Protein AF-A0A6S6PET4-F1 (afdb_monomer)

Organism: Acetobacter aceti (NCBI:txid435)

Mean predicted aligned error: 16.3 Å

Solvent-accessible surface area (backbone atoms only — not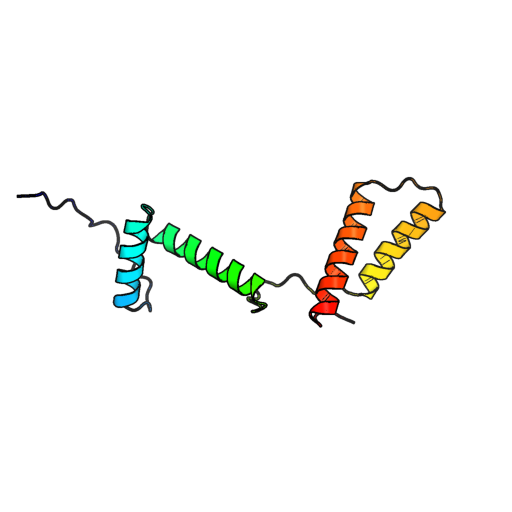 comparable to full-atom values): 6978 Å² total; per-residue (Å²): 137,82,81,85,78,79,82,90,69,76,84,85,72,64,82,91,64,56,72,67,57,54,49,52,47,49,54,51,13,58,74,69,75,43,58,52,69,59,42,51,54,50,53,51,52,51,50,52,53,49,31,57,72,69,69,47,84,76,71,73,80,62,76,74,57,59,40,58,64,62,54,49,51,54,51,47,53,52,52,50,38,50,75,71,69,45,86,75,55,73,67,56,55,50,47,48,54,52,48,52,58,45,44,56,51,31,54,76,67,73,52,50,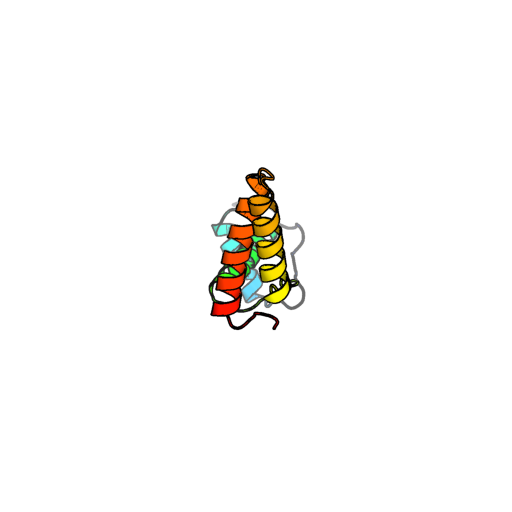41,129

Sequence (114 aa):
MVEESNTEKGSWSIRGVSPDIRQAVSTQAKKSGIPVGQYIEQAIREKIKSDRNGGKSLTIVGKAPVSLQDANEFVGMIATLAGAGVEIPPTLSRNAVSLLNRVGRDVRKGTTSA

Foldseek 3Di:
DPDDPDPPDDDPPPDPDDPVVSVVLVVVCVVVVHDSVVSVVVVVVVVVVVCVVVVNDPPPPPDQADAPVVLVVLVVVVVVCVVVVNDDPPVSVVVNVVSVVSNVVCVVVVRHDD

Nearest PDB structures (foldseek):
  5c22-assembly3_C  TM=2.258E-01  e=1.697E+00  Escherichia coli
  5c22-assembly4_D  TM=2.265E-01  e=1.593E+00  Escherichia coli

Radius of gyration: 24.76 Å; Cα contacts (8 Å, |Δi|>4): 54; chains: 1; bounding box: 51×38×72 Å

Structure (mmCIF, N/CA/C/O backbone):
data_AF-A0A6S6PET4-F1
#
_entry.id   AF-A0A6S6PET4-F1
#
loop_
_atom_site.group_PDB
_atom_site.id
_atom_site.type_symbol
_atom_site.label_atom_id
_atom_site.label_alt_id
_atom_site.label_comp_id
_atom_site.label_asym_id
_atom_site.label_entity_id
_atom_site.label_seq_id
_atom_site.pdbx_PDB_ins_code
_atom_site.Cartn_x
_atom_site.Cartn_y
_atom_site.Cartn_z
_atom_site.occupancy
_atom_site.B_iso_or_equiv
_atom_site.auth_seq_id
_atom_site.auth_comp_id
_atom_site.auth_asym_id
_atom_site.auth_atom_id
_atom_site.pdbx_PDB_model_num
ATOM 1 N N . MET A 1 1 ? -20.567 19.366 44.605 1.00 35.66 1 MET A N 1
ATOM 2 C CA . MET A 1 1 ? -21.447 19.296 43.421 1.00 35.66 1 MET A CA 1
ATOM 3 C C . MET A 1 1 ? -20.563 19.562 42.223 1.00 35.66 1 MET A C 1
ATOM 5 O O . MET A 1 1 ? -20.149 20.695 42.044 1.00 35.66 1 MET A O 1
ATOM 9 N N . VAL A 1 2 ? -20.123 18.505 41.538 1.00 40.50 2 VAL A N 1
ATOM 10 C CA . VAL A 1 2 ? -19.263 18.637 40.355 1.00 40.50 2 VAL A CA 1
ATOM 11 C C . VAL A 1 2 ? -20.192 18.647 39.154 1.00 40.50 2 VAL A C 1
ATOM 13 O O . VAL A 1 2 ? -20.947 17.699 38.958 1.00 40.50 2 VAL A O 1
ATOM 16 N N . GLU A 1 3 ? -20.179 19.777 38.456 1.00 38.56 3 GLU A N 1
ATOM 17 C CA . GLU A 1 3 ? -21.053 20.128 37.345 1.00 38.56 3 GLU A CA 1
ATOM 18 C C . GLU A 1 3 ? -21.083 19.062 36.245 1.00 38.56 3 GLU A C 1
ATOM 20 O O . GLU A 1 3 ? -20.060 18.674 35.673 1.00 38.56 3 GLU A O 1
ATOM 25 N N . GLU A 1 4 ? -22.307 18.646 35.925 1.00 45.59 4 GLU A N 1
ATOM 26 C CA . GLU A 1 4 ? -22.688 17.946 34.706 1.00 45.59 4 GLU A CA 1
ATOM 27 C C . GLU A 1 4 ? -22.383 18.826 33.489 1.00 45.59 4 GLU A C 1
ATOM 29 O O . GLU A 1 4 ? -23.194 19.633 33.039 1.00 45.59 4 GLU A O 1
ATOM 34 N N . SER A 1 5 ? -21.196 18.660 32.912 1.00 38.81 5 SER A N 1
ATOM 35 C CA . SER A 1 5 ? -20.875 19.216 31.598 1.00 38.81 5 SER A CA 1
ATOM 36 C C . SER A 1 5 ? -21.353 18.255 30.511 1.00 38.81 5 SER A C 1
ATOM 38 O O . SER A 1 5 ? -20.624 17.410 29.994 1.00 38.81 5 SER A O 1
ATOM 40 N N . ASN A 1 6 ? -22.646 18.385 30.222 1.00 46.09 6 ASN A N 1
ATOM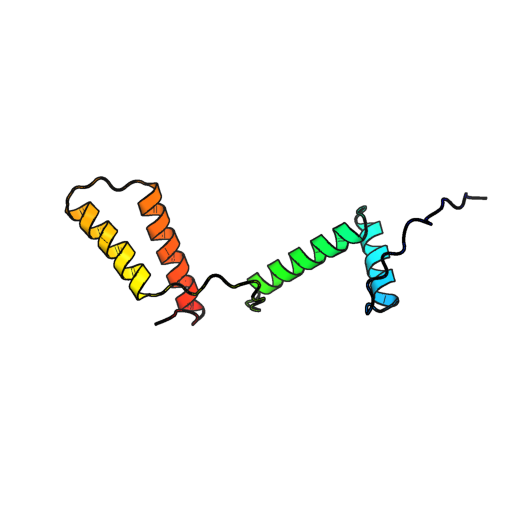 41 C CA . ASN A 1 6 ? -23.239 18.358 28.889 1.00 46.09 6 ASN A CA 1
ATOM 42 C C . ASN A 1 6 ? -22.431 17.609 27.802 1.00 46.09 6 ASN A C 1
ATOM 44 O O . ASN A 1 6 ? -21.603 18.189 27.096 1.00 46.09 6 ASN A O 1
ATOM 48 N N . THR A 1 7 ? -22.728 16.320 27.621 1.00 46.81 7 THR A N 1
ATOM 49 C CA . THR A 1 7 ? -22.386 15.574 26.397 1.00 46.81 7 THR A CA 1
ATOM 50 C C . THR A 1 7 ? -23.641 15.262 25.579 1.00 46.81 7 THR A C 1
ATOM 52 O O . THR A 1 7 ? -23.752 14.208 24.960 1.00 46.81 7 THR A O 1
ATOM 55 N N . GLU A 1 8 ? -24.581 16.208 25.503 1.00 46.84 8 GLU A N 1
ATOM 56 C CA . GLU A 1 8 ? -25.596 16.217 24.448 1.00 46.84 8 GLU A CA 1
ATOM 57 C C . GLU A 1 8 ? -24.984 16.777 23.157 1.00 46.84 8 GLU A C 1
ATOM 59 O O . GLU A 1 8 ? -25.204 17.916 22.747 1.00 46.84 8 GLU A O 1
ATOM 64 N N . LYS A 1 9 ? -24.153 15.971 22.492 1.00 44.66 9 LYS A N 1
ATOM 65 C CA . LYS A 1 9 ? -23.725 16.258 21.118 1.00 44.66 9 LYS A CA 1
ATOM 66 C C . LYS A 1 9 ? -23.649 14.963 20.322 1.00 44.66 9 LYS A C 1
ATOM 68 O O . LYS A 1 9 ? -22.596 14.350 20.203 1.00 44.66 9 LYS A O 1
ATOM 73 N N . GLY A 1 10 ? -24.817 14.563 19.815 1.00 44.12 10 GLY A N 1
ATOM 74 C CA . GLY A 1 10 ? -25.000 13.573 18.753 1.00 44.12 10 GLY A CA 1
ATOM 75 C C . GLY A 1 10 ? -24.394 12.209 19.057 1.00 44.12 10 GLY A C 1
ATOM 76 O O . GLY A 1 10 ? -23.253 11.930 18.695 1.00 44.12 10 GLY A O 1
ATOM 77 N N . SER A 1 11 ? -25.184 11.333 19.673 1.00 50.03 11 SER A N 1
ATOM 78 C CA . SER A 1 11 ? -24.883 9.911 19.787 1.00 50.03 11 SER A CA 1
ATOM 79 C C . SER A 1 11 ? -24.527 9.343 18.409 1.00 50.03 11 SER A C 1
ATOM 81 O O . SER A 1 11 ? -25.374 9.177 17.532 1.00 50.03 11 SER A O 1
ATOM 83 N N . TRP A 1 12 ? -23.245 9.032 18.213 1.00 53.75 12 TRP A N 1
ATOM 84 C CA . TRP A 1 12 ? -22.756 8.232 17.095 1.00 53.75 12 TRP A CA 1
ATOM 85 C C . TRP A 1 12 ? -23.345 6.820 17.220 1.00 53.75 12 TRP A C 1
ATOM 87 O O . TRP A 1 12 ? -22.701 5.885 17.694 1.00 53.75 12 TRP A O 1
ATOM 97 N N . SER A 1 13 ? -24.615 6.654 16.860 1.00 60.75 13 SER A N 1
ATOM 98 C CA . SER A 1 13 ? -25.270 5.353 16.836 1.00 60.75 13 SER A CA 1
ATOM 99 C C . SER A 1 13 ? -25.064 4.732 15.459 1.00 60.75 13 SER A C 1
ATOM 101 O O . SER A 1 13 ? -25.901 4.817 14.566 1.00 60.75 13 SER A O 1
ATOM 103 N N . ILE A 1 14 ? -23.914 4.079 15.269 1.00 59.97 14 ILE A N 1
ATOM 104 C CA . ILE A 1 14 ? -23.762 3.159 14.139 1.00 59.97 14 ILE A CA 1
ATOM 105 C C . ILE A 1 14 ? -24.801 2.048 14.345 1.00 59.97 14 ILE A C 1
ATOM 107 O O . ILE A 1 14 ? -24.738 1.276 15.313 1.00 59.97 14 ILE A O 1
ATOM 111 N N . ARG A 1 15 ? -25.813 2.027 13.473 1.00 70.62 15 ARG A N 1
ATOM 112 C CA . ARG A 1 15 ? -26.880 1.019 13.466 1.00 70.62 15 ARG A CA 1
ATOM 113 C C . ARG A 1 15 ? -26.234 -0.362 13.300 1.00 70.62 15 ARG A C 1
ATOM 115 O O . ARG A 1 15 ? -25.355 -0.530 12.466 1.00 70.62 15 ARG A O 1
ATOM 122 N N . GLY A 1 16 ? -26.645 -1.332 14.117 1.00 71.94 16 GLY A N 1
ATOM 123 C CA . GLY A 1 16 ? -26.122 -2.706 14.065 1.00 71.94 16 GLY A CA 1
ATOM 124 C C . GLY A 1 16 ? -24.885 -3.003 14.926 1.00 71.94 16 GLY A C 1
ATOM 125 O O . GLY A 1 16 ? -24.486 -4.158 15.003 1.00 71.94 16 GLY A O 1
ATOM 126 N N . VAL A 1 17 ? -24.298 -2.020 15.620 1.00 78.75 17 VAL A N 1
ATOM 127 C CA . VAL A 1 17 ? -23.235 -2.277 16.618 1.00 78.75 17 VAL A CA 1
ATOM 128 C C . VAL A 1 17 ? -23.863 -2.589 17.981 1.00 78.75 17 VAL A C 1
ATOM 130 O O . VAL A 1 17 ? -24.839 -1.938 18.360 1.00 78.75 17 VAL A O 1
ATOM 133 N N . SER A 1 18 ? -23.337 -3.566 18.729 1.00 81.25 18 SER A N 1
ATOM 134 C CA . SER A 1 18 ? -23.848 -3.893 20.068 1.00 81.25 18 SER A CA 1
ATOM 135 C C . SER A 1 18 ? -23.525 -2.788 21.095 1.00 81.25 18 SER A C 1
ATOM 137 O O . SER A 1 18 ? -22.533 -2.065 20.942 1.00 81.25 18 SER A O 1
ATOM 139 N N . PRO A 1 19 ? -24.353 -2.609 22.145 1.00 78.00 19 PRO A N 1
ATOM 140 C CA . PRO A 1 19 ? -24.109 -1.613 23.193 1.00 78.00 19 PRO A CA 1
ATOM 141 C C . PRO A 1 19 ? -22.737 -1.754 23.866 1.00 78.00 19 PRO A C 1
ATOM 143 O O . PRO A 1 19 ? -22.065 -0.746 24.079 1.00 78.00 19 PRO A O 1
ATOM 146 N N . ASP A 1 20 ? -22.290 -2.986 24.110 1.00 80.25 20 ASP A N 1
ATOM 147 C CA . ASP A 1 20 ? -21.010 -3.267 24.771 1.00 80.25 20 ASP A CA 1
ATOM 148 C C . ASP A 1 20 ? -19.819 -2.772 23.950 1.00 80.25 20 ASP A C 1
ATOM 150 O O . ASP A 1 20 ? -18.894 -2.157 24.479 1.00 80.25 20 ASP A O 1
ATOM 154 N N . ILE A 1 21 ? -19.871 -2.958 22.627 1.00 83.88 21 ILE A N 1
ATOM 155 C CA . ILE A 1 21 ? -18.824 -2.482 21.719 1.00 83.88 21 ILE A CA 1
ATOM 156 C C . ILE A 1 21 ? -18.817 -0.952 21.661 1.00 83.88 21 ILE A C 1
ATOM 158 O O . ILE A 1 21 ? -17.746 -0.346 21.660 1.00 83.88 21 ILE A O 1
ATOM 162 N N . ARG A 1 22 ? -19.989 -0.300 21.687 1.00 82.50 22 ARG A N 1
ATOM 163 C CA . ARG A 1 22 ? -20.067 1.171 21.761 1.00 82.50 22 ARG A CA 1
ATOM 164 C C . ARG A 1 22 ? -19.422 1.715 23.036 1.00 82.50 22 ARG A C 1
ATOM 166 O O . ARG A 1 22 ? -18.694 2.709 22.968 1.00 82.50 22 ARG A O 1
ATOM 173 N N . GLN A 1 23 ? -19.654 1.063 24.174 1.00 82.19 23 GLN A N 1
ATOM 174 C CA . GLN A 1 23 ? -19.021 1.431 25.443 1.00 82.19 23 GLN A CA 1
ATOM 175 C C . GLN A 1 23 ? -17.510 1.192 25.405 1.00 82.19 23 GLN A C 1
ATOM 177 O O . GLN A 1 23 ? -16.749 2.111 25.697 1.00 82.19 23 GLN A O 1
ATOM 182 N N . ALA A 1 24 ? -17.063 0.021 24.944 1.00 85.06 24 ALA A N 1
ATOM 183 C CA . ALA A 1 24 ? -15.641 -0.304 24.832 1.00 85.06 24 ALA A CA 1
ATOM 184 C C . ALA A 1 24 ? -14.877 0.708 23.962 1.00 85.06 24 ALA A C 1
ATOM 186 O O . ALA A 1 24 ? -13.827 1.212 24.365 1.00 85.06 24 ALA A O 1
ATOM 187 N N . VAL A 1 25 ? -15.434 1.066 22.801 1.00 85.69 25 VAL A N 1
ATOM 188 C CA . VAL A 1 25 ? -14.858 2.079 21.906 1.00 85.69 25 VAL A CA 1
ATOM 189 C C . VAL A 1 25 ? -14.831 3.454 22.575 1.00 85.69 25 VAL A C 1
ATOM 191 O O . VAL A 1 25 ? -13.825 4.152 22.489 1.00 85.69 25 VAL A O 1
ATOM 194 N N . SER A 1 26 ? -15.898 3.840 23.280 1.00 84.06 26 SER A N 1
ATOM 195 C CA . SER A 1 26 ? -15.964 5.127 23.988 1.00 84.06 26 SER A CA 1
ATOM 196 C C . SER A 1 26 ? -14.914 5.225 25.095 1.00 84.06 26 SER A C 1
ATOM 198 O O . SER A 1 26 ? -14.229 6.241 25.217 1.00 84.06 26 SER A O 1
ATOM 200 N N . THR A 1 27 ? -14.741 4.161 25.878 1.00 86.00 27 THR A N 1
ATOM 201 C CA . THR A 1 27 ? -13.706 4.073 26.914 1.00 86.00 27 THR A CA 1
ATOM 202 C C . THR A 1 27 ? -12.309 4.147 26.310 1.00 86.00 27 THR A C 1
ATOM 204 O O . THR A 1 27 ? -11.447 4.848 26.839 1.00 86.00 27 THR A O 1
ATOM 207 N N . GLN A 1 28 ? -12.075 3.454 25.198 1.00 87.06 28 GLN A N 1
ATOM 208 C CA . GLN A 1 28 ? -10.759 3.399 24.575 1.00 87.06 28 GLN A CA 1
ATOM 209 C C . GLN A 1 28 ? -10.395 4.708 23.861 1.00 87.06 28 GLN A C 1
ATOM 211 O O . GLN A 1 28 ? -9.271 5.180 24.004 1.00 87.06 28 GLN A O 1
ATOM 216 N N . ALA A 1 29 ? -11.359 5.359 23.209 1.00 86.88 29 ALA A N 1
ATOM 217 C CA . ALA A 1 29 ? -11.192 6.696 22.642 1.00 86.88 29 ALA A CA 1
ATOM 218 C C . ALA A 1 29 ? -10.850 7.733 23.727 1.00 86.88 29 ALA A C 1
ATOM 220 O O . ALA A 1 29 ? -9.896 8.496 23.571 1.00 86.88 29 ALA A O 1
ATOM 221 N N . LYS A 1 30 ? -11.554 7.693 24.873 1.00 86.31 30 LYS A N 1
ATOM 222 C CA . LYS A 1 30 ? -11.251 8.541 26.041 1.00 86.31 30 LYS A CA 1
ATOM 223 C C . LYS A 1 30 ? -9.834 8.309 26.573 1.00 86.31 30 LYS A C 1
ATOM 225 O O . LYS A 1 30 ? -9.137 9.279 26.847 1.00 86.31 30 LYS A O 1
ATOM 230 N N . LYS A 1 31 ? -9.387 7.052 26.680 1.00 87.12 31 LYS A N 1
ATOM 231 C CA . LYS A 1 31 ? -8.010 6.717 27.101 1.00 87.12 31 LYS A CA 1
ATOM 232 C C . LYS A 1 31 ? -6.951 7.257 26.141 1.00 87.12 31 LYS A C 1
ATOM 234 O O . LYS A 1 31 ? -5.891 7.679 26.585 1.00 87.12 31 LYS A O 1
ATOM 239 N N . SER A 1 32 ? -7.238 7.239 24.843 1.00 83.94 32 SER A N 1
ATOM 240 C CA . SER A 1 32 ? -6.340 7.747 23.805 1.00 83.94 32 SER A CA 1
ATOM 241 C C . SER A 1 32 ? -6.427 9.266 23.602 1.00 83.94 32 SER A C 1
ATOM 243 O O . SER A 1 32 ? -5.667 9.800 22.801 1.00 83.94 32 SER A O 1
ATOM 245 N N . GLY A 1 33 ? -7.332 9.968 24.296 1.00 87.50 33 GLY A N 1
ATOM 246 C CA . GLY A 1 33 ? -7.494 11.421 24.183 1.00 87.50 33 GLY A CA 1
ATOM 247 C C . GLY A 1 33 ? -8.006 11.900 22.820 1.00 87.50 33 GLY A C 1
ATOM 248 O O . GLY A 1 33 ? -7.856 13.074 22.492 1.00 87.50 33 GLY A O 1
ATOM 249 N N . ILE A 1 34 ? -8.598 11.010 22.018 1.00 86.38 34 ILE A N 1
ATOM 250 C CA . ILE A 1 34 ? -9.077 11.307 20.661 1.00 86.38 34 ILE A CA 1
ATOM 251 C C . ILE A 1 34 ? -10.587 11.067 20.548 1.00 86.38 34 ILE A C 1
ATOM 253 O O . ILE A 1 34 ? -11.143 10.246 21.283 1.00 86.38 34 ILE A O 1
ATOM 257 N N 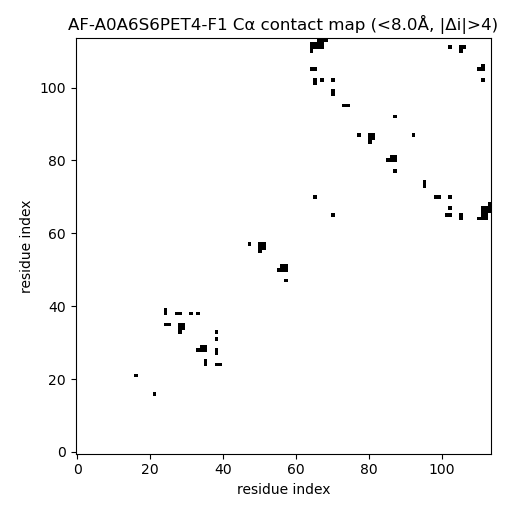. PRO A 1 35 ? -11.291 11.758 19.633 1.00 86.88 35 PRO A N 1
ATOM 258 C CA . PRO A 1 35 ? -12.716 11.532 19.430 1.00 86.88 35 PRO A CA 1
ATOM 259 C C . PRO A 1 35 ? -12.992 10.111 18.921 1.00 86.88 35 PRO A C 1
ATOM 261 O O . PRO A 1 35 ? -12.211 9.535 18.163 1.00 86.88 35 PRO A O 1
ATOM 264 N N . VAL A 1 36 ? -14.157 9.571 19.292 1.00 82.69 36 VAL A N 1
ATOM 265 C CA . VAL A 1 36 ? -14.591 8.199 18.964 1.00 82.69 36 VAL A CA 1
ATOM 266 C C . VAL A 1 36 ? -14.482 7.886 17.469 1.00 82.69 36 VAL A C 1
ATOM 268 O O . VAL A 1 36 ? -13.979 6.826 17.107 1.00 82.69 36 VAL A O 1
ATOM 271 N N . GLY A 1 37 ? -14.893 8.814 16.598 1.00 81.75 37 GLY A N 1
ATOM 272 C CA . GLY A 1 37 ? -14.777 8.641 15.147 1.00 81.75 37 GLY A CA 1
ATOM 273 C C . GLY A 1 37 ? -13.330 8.433 14.685 1.00 81.75 37 GLY A C 1
ATOM 274 O O . GLY A 1 37 ? -13.047 7.472 13.976 1.00 81.75 37 GLY A O 1
ATOM 275 N N . GLN A 1 38 ? -12.394 9.262 15.164 1.00 85.31 38 GLN A N 1
ATOM 276 C CA . GLN A 1 38 ? -10.970 9.125 14.827 1.00 85.31 38 GLN A CA 1
ATOM 277 C C . GLN A 1 38 ? -10.362 7.846 15.404 1.00 85.31 38 GLN A C 1
ATOM 279 O O . GLN A 1 38 ? -9.542 7.209 14.744 1.00 85.31 38 GLN A O 1
ATOM 284 N N . TYR A 1 39 ? -10.782 7.442 16.605 1.00 87.75 39 TYR A N 1
ATOM 285 C CA . TYR A 1 39 ? -10.347 6.178 17.192 1.00 87.75 39 TYR A CA 1
ATOM 286 C C . TYR A 1 39 ? -10.753 4.983 16.316 1.00 87.75 39 TYR A C 1
ATOM 288 O O . TYR A 1 39 ? -9.926 4.121 16.021 1.00 87.75 39 TYR A O 1
ATOM 296 N N . ILE A 1 40 ? -12.004 4.955 15.843 1.00 87.38 40 ILE A N 1
ATOM 297 C CA . ILE A 1 40 ? -12.500 3.902 14.945 1.00 87.38 40 ILE A CA 1
ATOM 298 C C . ILE A 1 40 ? -11.720 3.905 13.625 1.00 87.38 40 ILE A C 1
ATOM 300 O O . ILE A 1 40 ? -11.296 2.845 13.162 1.00 87.38 40 ILE A O 1
ATOM 304 N N . GLU A 1 41 ? -11.489 5.076 13.029 1.00 87.19 41 GLU A N 1
ATOM 305 C CA . GLU A 1 41 ? -10.705 5.188 11.795 1.00 87.19 41 GLU A CA 1
ATOM 306 C C . GLU A 1 41 ? -9.285 4.632 11.953 1.00 87.19 41 GLU A C 1
ATOM 308 O O . GLU A 1 41 ? -8.818 3.877 11.093 1.00 87.19 41 GLU A O 1
ATOM 313 N N . GLN A 1 42 ? -8.600 4.971 13.049 1.00 87.88 42 GLN A N 1
ATOM 314 C CA . GLN A 1 42 ? -7.260 4.459 13.340 1.00 87.88 42 GLN A CA 1
ATOM 315 C C . GLN A 1 42 ? -7.278 2.945 13.556 1.00 87.88 42 GLN A C 1
ATOM 317 O O . GLN A 1 42 ? -6.517 2.233 12.900 1.00 87.88 42 GLN A O 1
ATOM 322 N N . ALA A 1 43 ? -8.200 2.440 14.378 1.00 87.69 43 ALA A N 1
ATOM 323 C CA . ALA A 1 43 ? -8.329 1.012 14.653 1.00 87.69 43 ALA A CA 1
ATOM 324 C C . ALA A 1 43 ? -8.599 0.194 13.375 1.00 87.69 43 ALA A C 1
ATOM 326 O O . ALA A 1 43 ? -7.994 -0.860 13.167 1.00 87.69 43 ALA A O 1
ATOM 327 N N . ILE A 1 44 ? -9.454 0.691 12.472 1.00 86.81 44 ILE A N 1
ATOM 328 C CA . ILE A 1 44 ? -9.718 0.045 11.177 1.00 86.81 44 ILE A CA 1
ATOM 329 C C . ILE A 1 44 ? -8.468 0.077 10.291 1.00 86.81 44 ILE A C 1
ATOM 331 O O . ILE A 1 44 ? -8.108 -0.946 9.706 1.00 86.81 44 ILE A O 1
ATOM 335 N N . ARG A 1 45 ? -7.767 1.216 10.198 1.00 86.81 45 ARG A N 1
ATOM 336 C CA . ARG A 1 45 ? -6.523 1.319 9.411 1.00 86.81 45 ARG A CA 1
ATOM 337 C C . ARG A 1 45 ? -5.448 0.362 9.913 1.00 86.81 45 ARG A C 1
ATOM 339 O O . ARG A 1 45 ? -4.793 -0.299 9.104 1.00 86.81 45 ARG A O 1
ATOM 346 N N . GLU A 1 46 ? -5.272 0.270 11.224 1.00 85.56 46 GLU A N 1
ATOM 347 C CA . GLU A 1 46 ? -4.323 -0.648 11.850 1.00 85.56 46 GLU A CA 1
ATOM 348 C C . GLU A 1 46 ? -4.711 -2.102 11.615 1.00 85.56 46 GLU A C 1
ATOM 350 O O . GLU A 1 46 ? -3.855 -2.905 11.237 1.00 85.56 46 GLU A O 1
ATOM 355 N N . LYS A 1 47 ? -6.002 -2.433 11.732 1.00 83.31 47 LYS A N 1
ATOM 356 C CA . LYS A 1 47 ? -6.499 -3.774 11.419 1.00 83.31 47 LYS A CA 1
ATOM 357 C C . LYS A 1 47 ? -6.242 -4.143 9.960 1.00 83.31 47 LYS A C 1
ATOM 359 O O . LYS A 1 47 ? -5.713 -5.220 9.706 1.00 83.31 47 LYS A O 1
ATOM 364 N N . ILE A 1 48 ? -6.509 -3.237 9.017 1.00 78.44 48 ILE A N 1
ATOM 365 C CA . ILE A 1 48 ? -6.221 -3.437 7.587 1.00 78.44 48 ILE A CA 1
ATOM 366 C C . ILE A 1 48 ? -4.719 -3.623 7.350 1.00 78.44 48 ILE A C 1
ATOM 368 O O . ILE A 1 48 ? -4.316 -4.498 6.583 1.00 78.44 48 ILE A O 1
ATOM 372 N N . LYS A 1 49 ? -3.871 -2.810 7.989 1.00 79.94 49 LYS A N 1
ATOM 373 C CA . LYS A 1 49 ? -2.410 -2.934 7.881 1.00 79.94 49 LYS A CA 1
ATOM 374 C C . LYS A 1 49 ? -1.928 -4.280 8.428 1.00 79.94 49 LYS A C 1
ATOM 376 O O . LYS A 1 49 ? -1.115 -4.938 7.783 1.00 79.94 49 LYS A O 1
ATOM 381 N N . SER A 1 50 ? -2.450 -4.694 9.579 1.00 75.50 50 SER A N 1
ATOM 382 C CA . SER A 1 50 ? -2.146 -5.983 10.198 1.00 75.50 50 SER A CA 1
ATOM 383 C C . SER A 1 50 ? -2.604 -7.150 9.318 1.00 75.50 50 SER A C 1
ATOM 385 O O . SER A 1 50 ? -1.823 -8.058 9.051 1.00 75.50 50 SER A O 1
ATOM 387 N N . ASP A 1 51 ? -3.809 -7.078 8.751 1.00 71.19 51 ASP A N 1
ATOM 388 C CA . ASP A 1 51 ? -4.344 -8.113 7.858 1.00 71.19 51 ASP A CA 1
ATOM 389 C C . ASP A 1 51 ? -3.555 -8.212 6.543 1.00 71.19 51 ASP A C 1
ATOM 391 O O . ASP A 1 51 ? -3.252 -9.317 6.090 1.00 71.19 51 ASP A O 1
ATOM 395 N N . ARG A 1 52 ? -3.111 -7.075 5.984 1.00 66.62 52 ARG A N 1
ATOM 396 C CA . ARG A 1 52 ? -2.183 -7.042 4.837 1.00 66.62 52 ARG A CA 1
ATOM 397 C C . ARG A 1 52 ? -0.842 -7.700 5.155 1.00 66.62 52 ARG A C 1
ATOM 399 O O . ARG A 1 52 ? -0.302 -8.411 4.306 1.00 66.62 52 ARG A O 1
ATOM 406 N N . ASN A 1 53 ? -0.308 -7.469 6.353 1.00 66.69 53 ASN A N 1
ATOM 407 C CA . ASN A 1 53 ? 0.950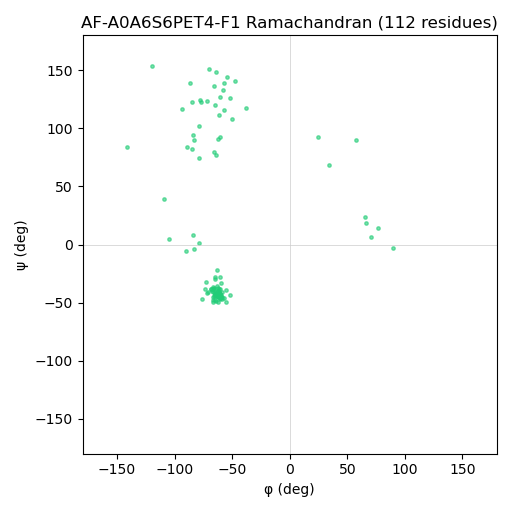 -8.070 6.796 1.00 66.69 53 ASN A CA 1
ATOM 408 C C . ASN A 1 53 ? 0.792 -9.568 7.108 1.00 66.69 53 ASN A C 1
ATOM 410 O O . ASN A 1 53 ? 1.712 -10.339 6.856 1.00 66.69 53 ASN A O 1
ATOM 414 N N . GLY A 1 54 ? -0.382 -9.983 7.588 1.00 62.97 54 GLY A N 1
ATOM 415 C CA . GLY A 1 54 ? -0.740 -11.373 7.878 1.00 62.97 54 GLY A CA 1
ATOM 416 C C . GLY A 1 54 ? -1.245 -12.175 6.674 1.00 62.97 54 GLY A C 1
ATOM 417 O O . GLY A 1 54 ? -1.752 -13.277 6.861 1.00 62.97 54 GLY A O 1
ATOM 418 N N . GLY A 1 55 ? -1.163 -11.633 5.453 1.00 55.94 55 GLY A N 1
ATOM 419 C CA . GLY A 1 55 ? -1.563 -12.332 4.226 1.00 55.94 55 GLY A CA 1
ATOM 420 C C . GLY A 1 55 ? -3.073 -12.543 4.056 1.00 55.94 55 GLY A C 1
ATOM 421 O O . GLY A 1 55 ? -3.488 -13.190 3.097 1.00 55.94 55 GLY A O 1
ATOM 422 N N . LYS A 1 56 ? -3.909 -11.979 4.938 1.00 55.12 56 LYS A N 1
ATOM 423 C CA . LYS A 1 56 ? -5.368 -12.015 4.802 1.00 55.12 56 LYS A CA 1
ATOM 424 C C . LYS A 1 56 ? -5.764 -10.949 3.785 1.00 55.12 56 LYS A C 1
ATOM 426 O O . LYS A 1 56 ? -5.742 -9.753 4.071 1.00 55.12 56 LYS A O 1
ATOM 431 N N . SER A 1 57 ? -6.046 -11.393 2.564 1.00 45.19 57 SER A N 1
ATOM 432 C CA . SER A 1 57 ? -6.394 -10.538 1.428 1.00 45.19 57 SER A CA 1
ATOM 433 C C . SER A 1 57 ? -7.691 -9.765 1.700 1.00 45.19 57 SER A C 1
ATOM 435 O O . SER A 1 57 ? -8.786 -10.241 1.424 1.00 45.19 57 SER A O 1
ATOM 437 N N . LEU A 1 58 ? -7.580 -8.562 2.267 1.00 50.09 58 LEU A N 1
ATOM 438 C CA . LEU A 1 58 ? -8.655 -7.574 2.245 1.00 50.09 58 LEU A CA 1
ATOM 439 C C . LEU A 1 58 ? -8.567 -6.849 0.902 1.00 50.09 58 LEU A C 1
ATOM 441 O O . LEU A 1 58 ? -7.837 -5.863 0.750 1.00 50.09 58 LEU A O 1
ATOM 445 N N . THR A 1 59 ? -9.267 -7.385 -0.094 1.00 45.38 59 THR A N 1
ATOM 446 C CA . THR A 1 59 ? -9.420 -6.797 -1.426 1.00 45.38 59 THR A CA 1
ATOM 447 C C . THR A 1 59 ? -10.216 -5.494 -1.345 1.00 45.38 59 THR A C 1
ATOM 449 O O . THR A 1 59 ? -11.399 -5.446 -1.661 1.00 45.38 59 THR A O 1
ATOM 452 N N . ILE A 1 60 ? -9.557 -4.404 -0.958 1.00 49.53 60 ILE A N 1
ATOM 453 C CA . ILE A 1 60 ? -9.912 -3.076 -1.464 1.00 49.53 60 ILE A CA 1
ATOM 454 C C . ILE A 1 60 ? -9.176 -2.977 -2.795 1.00 49.53 60 ILE A C 1
ATOM 456 O O . ILE A 1 60 ? -7.976 -2.710 -2.781 1.00 49.53 60 ILE A O 1
ATOM 460 N N . VAL A 1 61 ? -9.867 -3.325 -3.891 1.00 50.28 61 VAL A N 1
ATOM 461 C CA . VAL A 1 61 ? -9.386 -3.291 -5.289 1.00 50.28 61 VAL A CA 1
ATOM 462 C C . VAL A 1 61 ? -7.892 -3.621 -5.362 1.00 50.28 61 VAL A C 1
ATOM 464 O O . VAL A 1 61 ? -7.033 -2.758 -5.554 1.00 50.28 61 VAL A O 1
ATOM 467 N N . GLY A 1 62 ? -7.575 -4.882 -5.059 1.00 50.12 62 GLY A N 1
ATOM 468 C CA . GLY A 1 62 ? -6.205 -5.370 -5.063 1.00 50.12 62 GLY A CA 1
ATOM 469 C C . GLY A 1 62 ? -5.607 -5.123 -6.439 1.00 50.12 62 GLY A C 1
ATOM 470 O O . GLY A 1 62 ? -6.102 -5.653 -7.427 1.00 50.12 62 GLY A O 1
ATOM 471 N N . LYS A 1 63 ? -4.582 -4.269 -6.490 1.00 60.16 63 LYS A N 1
ATOM 472 C CA . LYS A 1 63 ? -3.747 -4.010 -7.665 1.00 60.16 63 LYS A CA 1
ATOM 473 C C . LYS A 1 63 ? -3.529 -5.339 -8.391 1.00 60.16 63 LYS A C 1
ATOM 475 O O . LYS A 1 63 ? -2.972 -6.246 -7.772 1.00 60.16 63 LYS A O 1
ATOM 480 N N . ALA A 1 64 ? -4.001 -5.438 -9.637 1.00 65.25 64 ALA A N 1
ATOM 481 C CA . ALA A 1 64 ? -3.957 -6.676 -10.407 1.00 65.25 64 ALA A CA 1
ATOM 482 C C . ALA A 1 64 ? -2.554 -7.298 -10.324 1.00 65.25 64 ALA A C 1
ATOM 484 O O . ALA A 1 64 ? -1.562 -6.544 -10.281 1.00 65.25 64 ALA A O 1
ATOM 485 N N . PRO A 1 65 ? -2.469 -8.634 -10.216 1.00 66.81 65 PRO A N 1
ATOM 486 C CA . PRO A 1 65 ? -1.184 -9.307 -10.189 1.00 66.81 65 PRO A CA 1
ATOM 487 C C . PRO A 1 65 ? -0.365 -8.909 -11.410 1.00 66.81 65 PRO A C 1
ATOM 489 O O . PRO A 1 65 ? -0.913 -8.628 -12.476 1.00 66.81 65 PRO A O 1
ATOM 492 N N . VAL A 1 66 ? 0.947 -8.790 -11.225 1.00 76.56 66 VAL A N 1
ATOM 493 C CA . VAL A 1 66 ? 1.821 -8.449 -12.347 1.00 76.56 66 VAL A CA 1
ATOM 494 C C . VAL A 1 66 ? 1.914 -9.664 -13.267 1.00 76.56 66 VAL A C 1
ATOM 496 O O . VAL A 1 66 ? 2.306 -10.740 -12.813 1.00 76.56 66 VAL A O 1
ATOM 499 N N . SER A 1 67 ? 1.570 -9.470 -14.540 1.00 82.00 67 SER A N 1
ATOM 500 C CA . SER A 1 67 ? 1.833 -10.431 -15.612 1.00 82.00 67 SER A CA 1
ATOM 501 C C . SER A 1 67 ? 3.338 -10.658 -15.737 1.00 82.00 67 SER A C 1
ATOM 503 O O . SER A 1 67 ? 4.119 -9.705 -15.837 1.00 82.00 67 SER A O 1
ATOM 505 N N . LEU A 1 68 ? 3.752 -11.927 -15.699 1.00 83.94 68 LEU A N 1
ATOM 506 C CA . LEU A 1 68 ? 5.155 -12.300 -15.887 1.00 83.94 68 LEU A CA 1
ATOM 507 C C . LEU A 1 68 ? 5.645 -11.916 -17.282 1.00 83.94 68 LEU A C 1
ATOM 509 O O . LEU A 1 68 ? 6.791 -11.491 -17.433 1.00 83.94 68 LEU A O 1
ATOM 513 N N . GLN A 1 69 ? 4.763 -12.023 -18.274 1.00 86.62 69 GLN A N 1
ATOM 514 C CA . GLN A 1 69 ? 5.068 -11.674 -19.649 1.00 86.62 69 GLN A CA 1
ATOM 515 C C . GLN A 1 69 ? 5.301 -10.170 -19.806 1.00 86.62 69 GLN A C 1
ATOM 517 O O . GLN A 1 69 ? 6.361 -9.775 -20.286 1.00 86.62 69 GLN A O 1
ATOM 522 N N . ASP A 1 70 ? 4.400 -9.336 -19.287 1.00 85.12 70 ASP A N 1
ATOM 523 C CA . ASP A 1 70 ? 4.523 -7.874 -19.367 1.00 85.12 70 ASP A CA 1
ATOM 524 C C . ASP A 1 70 ? 5.790 -7.388 -18.649 1.00 85.12 70 ASP A C 1
ATOM 526 O O . ASP A 1 70 ? 6.479 -6.473 -19.104 1.00 85.12 70 ASP A O 1
ATOM 530 N N . ALA A 1 71 ? 6.126 -8.012 -17.513 1.00 87.31 71 ALA A N 1
ATOM 531 C CA . ALA A 1 71 ? 7.345 -7.692 -16.781 1.00 87.31 71 ALA A CA 1
ATOM 532 C C . ALA A 1 71 ? 8.609 -8.079 -17.558 1.00 87.31 71 ALA A C 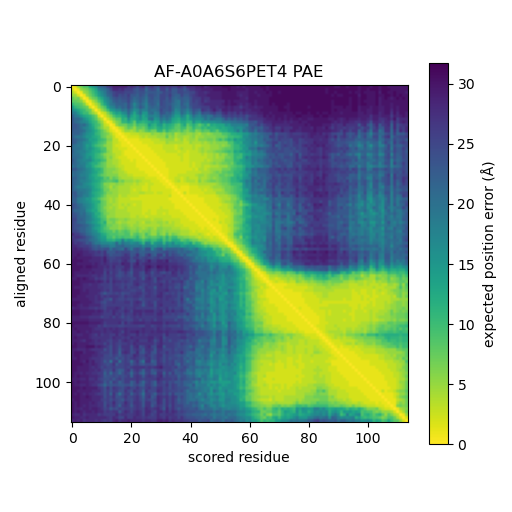1
ATOM 534 O O . ALA A 1 71 ? 9.579 -7.315 -17.562 1.00 87.31 71 ALA A O 1
ATOM 535 N N . ASN A 1 72 ? 8.598 -9.236 -18.220 1.00 89.19 72 ASN A N 1
ATOM 536 C CA . ASN A 1 72 ? 9.700 -9.684 -19.062 1.00 89.19 72 ASN A CA 1
ATOM 537 C C . ASN A 1 72 ? 9.880 -8.777 -20.288 1.00 89.19 72 ASN A C 1
ATOM 539 O O . ASN A 1 72 ? 11.000 -8.364 -20.584 1.00 89.19 72 ASN A O 1
ATOM 543 N N . GLU A 1 73 ? 8.787 -8.401 -20.954 1.00 91.25 73 GLU A N 1
ATOM 544 C CA . GLU A 1 73 ? 8.808 -7.479 -22.094 1.00 91.25 73 GLU A CA 1
ATOM 545 C C . GLU A 1 73 ? 9.334 -6.097 -21.690 1.00 91.25 73 GLU A C 1
ATOM 547 O O . GLU A 1 73 ? 10.213 -5.552 -22.359 1.00 91.25 73 GLU A O 1
ATOM 552 N N . PHE A 1 74 ? 8.882 -5.555 -20.556 1.00 89.62 74 PHE A N 1
ATOM 553 C CA . PHE A 1 74 ? 9.359 -4.267 -20.050 1.00 89.62 74 PHE A CA 1
ATOM 554 C C . PHE A 1 74 ? 10.868 -4.264 -19.765 1.00 89.62 74 PHE A C 1
ATOM 556 O O . PHE A 1 74 ? 11.580 -3.338 -20.161 1.00 89.62 74 PHE A O 1
ATOM 563 N N . VAL A 1 75 ? 11.380 -5.305 -19.101 1.00 90.12 75 VAL A N 1
ATOM 564 C CA . VAL A 1 75 ? 12.822 -5.438 -18.833 1.00 90.12 75 VAL A CA 1
ATOM 565 C C . VAL A 1 75 ? 13.602 -5.656 -20.134 1.00 90.12 75 VAL A C 1
ATOM 567 O O . VAL A 1 75 ? 14.674 -5.071 -20.303 1.00 90.12 75 VAL A O 1
ATOM 570 N N . GLY A 1 76 ? 13.049 -6.425 -21.076 1.00 91.62 76 GLY A N 1
ATOM 571 C CA . GLY A 1 76 ? 13.617 -6.630 -22.407 1.00 91.62 76 GLY A CA 1
ATOM 572 C C . GLY A 1 76 ? 13.772 -5.327 -23.193 1.00 91.62 76 GLY A C 1
ATOM 573 O O . GLY A 1 76 ? 14.849 -5.069 -23.727 1.00 91.62 76 GLY A O 1
ATOM 574 N N . MET A 1 77 ? 12.755 -4.460 -23.185 1.00 91.19 77 MET A N 1
ATOM 575 C CA . MET A 1 77 ? 12.815 -3.146 -23.841 1.00 91.19 77 MET A CA 1
ATOM 576 C C . MET A 1 77 ? 13.928 -2.263 -23.261 1.00 91.19 77 MET A C 1
ATOM 578 O O . MET A 1 77 ? 14.682 -1.627 -23.999 1.00 91.19 77 MET A O 1
ATOM 582 N N . ILE A 1 78 ? 14.080 -2.258 -21.935 1.00 90.31 78 ILE A N 1
ATOM 583 C CA . ILE A 1 78 ? 15.160 -1.530 -21.254 1.00 90.31 78 ILE A CA 1
ATOM 584 C C . ILE A 1 78 ? 16.525 -2.091 -21.671 1.00 90.31 78 ILE A C 1
ATOM 586 O O . ILE A 1 78 ? 17.421 -1.320 -22.007 1.00 90.31 78 ILE A O 1
ATOM 590 N N . ALA A 1 79 ? 16.681 -3.416 -21.720 1.00 88.88 79 ALA A N 1
ATOM 591 C CA . ALA A 1 79 ? 17.920 -4.045 -22.173 1.00 88.88 79 ALA A CA 1
ATOM 592 C C . ALA A 1 79 ? 18.248 -3.701 -23.638 1.00 88.88 79 ALA A C 1
ATOM 594 O O . ALA A 1 79 ? 19.403 -3.409 -23.949 1.00 88.88 79 ALA A O 1
ATOM 595 N N . THR A 1 80 ? 17.247 -3.656 -24.525 1.00 91.81 80 THR A N 1
ATOM 596 C CA . THR A 1 80 ? 17.452 -3.232 -25.920 1.00 91.81 80 THR A CA 1
ATOM 597 C C . THR A 1 80 ? 17.851 -1.765 -26.040 1.00 91.81 80 THR A C 1
ATOM 599 O O . THR A 1 80 ? 18.719 -1.448 -26.848 1.00 91.81 80 THR A O 1
ATOM 602 N N . LEU A 1 81 ? 17.291 -0.873 -25.215 1.00 88.50 81 LEU A N 1
ATOM 603 C CA . LEU A 1 81 ? 17.692 0.538 -25.192 1.00 88.50 81 LEU A CA 1
ATOM 604 C C . LEU A 1 81 ? 19.143 0.696 -24.719 1.00 88.50 81 LEU A C 1
ATOM 606 O O . LEU A 1 81 ? 19.916 1.403 -25.363 1.00 88.50 81 LEU A O 1
ATOM 610 N N . ALA A 1 82 ? 19.538 -0.019 -23.660 1.00 88.44 82 ALA A N 1
ATOM 611 C CA . ALA A 1 82 ? 20.929 -0.043 -23.201 1.00 88.44 82 ALA A CA 1
ATOM 612 C C . ALA A 1 82 ? 21.875 -0.574 -24.289 1.00 88.44 82 ALA A C 1
ATOM 614 O O . ALA A 1 82 ? 22.922 0.018 -24.537 1.00 88.44 82 ALA A O 1
ATOM 615 N N . GLY A 1 83 ? 21.497 -1.669 -24.958 1.00 89.12 83 GLY A N 1
ATOM 616 C CA . GLY A 1 83 ? 22.283 -2.267 -26.041 1.00 89.12 83 GLY A CA 1
ATOM 617 C C . GLY A 1 83 ? 22.419 -1.363 -27.269 1.00 89.12 83 GLY A 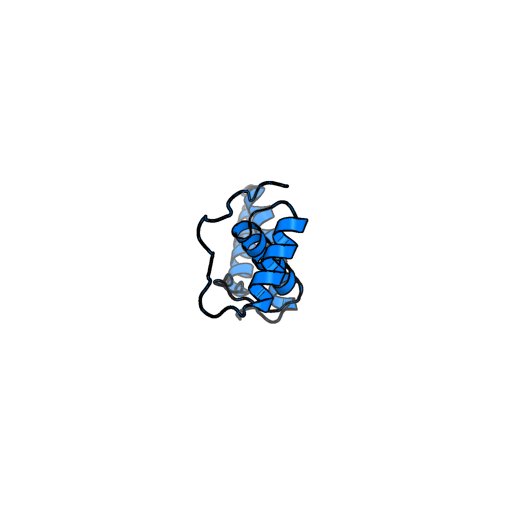C 1
ATOM 618 O O . GLY A 1 83 ? 23.442 -1.402 -27.945 1.00 89.12 83 GLY A O 1
ATOM 619 N N . ALA A 1 84 ? 21.428 -0.506 -27.522 1.00 91.69 84 ALA A N 1
ATOM 620 C CA . ALA A 1 84 ? 21.467 0.514 -28.568 1.00 91.69 84 ALA A CA 1
ATOM 621 C C . ALA A 1 84 ? 22.289 1.763 -28.185 1.00 91.69 84 ALA A C 1
ATOM 623 O O . ALA A 1 84 ? 22.362 2.707 -28.970 1.00 91.69 84 ALA A O 1
ATOM 624 N N . GLY A 1 85 ? 22.896 1.793 -26.992 1.00 88.00 85 GLY A N 1
ATOM 625 C CA . GLY A 1 85 ? 23.680 2.931 -26.504 1.00 88.00 85 GLY A CA 1
ATOM 626 C C . GLY A 1 85 ? 22.832 4.108 -26.016 1.00 88.00 85 GLY A C 1
ATOM 627 O O . GLY A 1 85 ? 23.360 5.205 -25.838 1.00 88.00 85 GLY A O 1
ATOM 628 N N . VAL A 1 86 ? 21.528 3.906 -25.797 1.00 90.00 86 VAL A N 1
ATOM 629 C CA . VAL A 1 86 ? 20.645 4.928 -25.225 1.00 90.00 86 VAL A CA 1
ATOM 630 C C . VAL A 1 86 ? 20.883 4.991 -23.720 1.00 90.00 86 VAL A C 1
ATOM 632 O O . VAL A 1 86 ? 20.752 3.990 -23.013 1.00 90.00 86 VAL A O 1
ATOM 635 N N . GLU A 1 87 ? 21.207 6.180 -23.215 1.00 88.50 87 GLU A N 1
ATOM 636 C CA . GLU A 1 87 ? 21.358 6.396 -21.779 1.00 88.50 87 GLU A CA 1
ATOM 637 C C . GLU A 1 87 ? 20.011 6.190 -21.075 1.00 88.50 87 GLU A C 1
ATOM 639 O O . GLU A 1 87 ? 19.015 6.855 -21.370 1.00 88.50 87 GLU A O 1
ATOM 644 N N . ILE A 1 88 ? 19.967 5.234 -20.147 1.00 87.19 88 ILE A N 1
ATOM 645 C CA . ILE A 1 88 ? 18.731 4.871 -19.457 1.00 87.19 88 ILE A CA 1
ATOM 646 C C . ILE A 1 88 ? 18.510 5.811 -18.273 1.00 87.19 88 ILE A C 1
ATOM 648 O O . ILE A 1 88 ? 19.334 5.832 -17.355 1.00 87.19 88 ILE A O 1
ATOM 652 N N . PRO A 1 89 ? 17.368 6.523 -18.212 1.00 90.38 89 PRO A N 1
ATOM 653 C CA . PRO A 1 89 ? 17.071 7.385 -17.083 1.00 90.38 89 PRO A CA 1
ATOM 654 C C . PRO A 1 89 ? 17.080 6.606 -15.755 1.00 90.38 89 PRO A C 1
ATOM 656 O O . PRO A 1 89 ? 16.504 5.514 -15.671 1.00 90.38 89 PRO A O 1
ATOM 659 N N . PRO A 1 90 ? 17.635 7.168 -14.667 1.00 87.88 90 PRO A N 1
ATOM 660 C CA . PRO A 1 90 ? 17.708 6.494 -13.367 1.00 87.88 90 PRO A CA 1
ATOM 661 C C . PRO A 1 90 ? 16.328 6.190 -12.760 1.00 87.88 90 PRO A C 1
ATOM 663 O O . PRO A 1 90 ? 16.182 5.313 -11.910 1.00 87.88 90 PRO A O 1
ATOM 666 N N . THR A 1 91 ? 15.287 6.906 -13.182 1.00 89.19 91 THR A N 1
ATOM 667 C CA . THR A 1 91 ? 13.895 6.600 -12.832 1.00 89.19 91 THR A CA 1
ATOM 668 C C . THR A 1 91 ? 13.425 5.296 -13.472 1.00 89.19 91 THR A C 1
ATOM 670 O O . THR A 1 91 ? 12.754 4.500 -12.817 1.00 89.19 91 THR A O 1
ATOM 673 N N . LEU A 1 92 ? 13.813 5.043 -14.723 1.00 88.50 92 LEU A N 1
ATOM 674 C CA . LEU A 1 92 ? 13.412 3.862 -15.477 1.00 88.50 92 LEU A CA 1
ATOM 675 C C . LEU A 1 92 ? 14.080 2.593 -14.930 1.00 88.50 92 LEU A C 1
ATOM 677 O O . LEU A 1 92 ? 13.408 1.579 -14.739 1.00 88.50 92 LEU A O 1
ATOM 681 N N . SER A 1 93 ? 15.361 2.670 -14.561 1.00 86.56 93 SER A N 1
ATOM 682 C CA . SER A 1 93 ? 16.071 1.557 -13.914 1.00 86.56 93 SER A CA 1
ATOM 683 C C . SER A 1 93 ? 15.491 1.218 -12.535 1.00 86.56 93 SER A C 1
ATOM 685 O O . SER A 1 93 ? 15.240 0.049 -12.233 1.00 86.56 93 SER A O 1
ATOM 687 N N . ARG A 1 94 ? 15.171 2.228 -11.714 1.00 90.19 94 ARG A N 1
ATOM 688 C CA . ARG A 1 94 ? 14.474 2.025 -10.429 1.00 90.19 94 ARG A CA 1
ATOM 689 C C . ARG A 1 94 ? 13.100 1.383 -10.614 1.00 90.19 94 ARG A C 1
ATOM 691 O O . ARG A 1 94 ? 12.721 0.522 -9.818 1.00 90.19 94 ARG A O 1
ATOM 698 N N . ASN A 1 95 ? 12.370 1.765 -11.661 1.00 88.50 95 ASN A N 1
ATOM 699 C CA . ASN A 1 95 ? 11.076 1.167 -11.980 1.00 88.50 95 ASN A CA 1
ATOM 700 C C . ASN A 1 95 ? 11.212 -0.312 -12.366 1.00 88.50 95 ASN A C 1
ATOM 702 O O . ASN A 1 95 ? 10.437 -1.125 -11.863 1.00 88.50 95 ASN A O 1
ATOM 706 N N . ALA A 1 96 ? 12.222 -0.681 -13.160 1.00 88.38 96 ALA A N 1
ATOM 707 C CA . ALA A 1 96 ? 12.510 -2.079 -13.495 1.00 88.38 96 ALA A CA 1
ATOM 708 C C . ALA A 1 96 ? 12.820 -2.922 -12.250 1.00 88.38 96 ALA A C 1
ATOM 710 O O . ALA A 1 96 ? 12.221 -3.976 -12.041 1.00 88.38 96 ALA A O 1
ATOM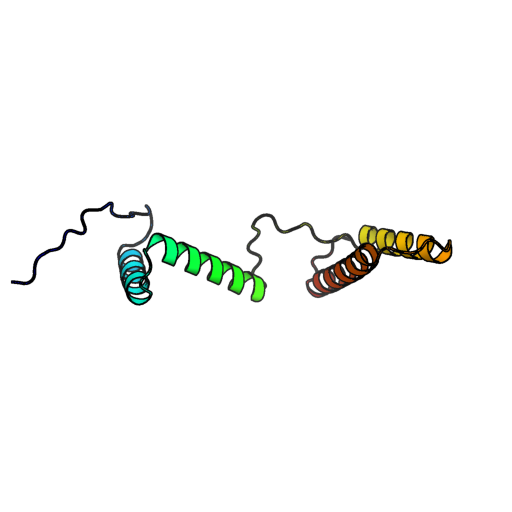 711 N N . VAL A 1 97 ? 13.680 -2.416 -11.363 1.00 89.50 97 VAL A N 1
ATOM 712 C CA . VAL A 1 97 ? 14.012 -3.081 -10.092 1.00 89.50 97 VAL A CA 1
ATOM 713 C C . VAL A 1 97 ? 12.771 -3.235 -9.204 1.00 89.50 97 VAL A C 1
ATOM 715 O O . VAL A 1 97 ? 12.537 -4.292 -8.618 1.00 89.50 97 VAL A O 1
ATOM 718 N N . SER A 1 98 ? 11.935 -2.198 -9.117 1.00 89.44 98 SER A N 1
ATOM 719 C CA . SER A 1 98 ? 10.677 -2.234 -8.362 1.00 89.44 98 SER A CA 1
ATOM 720 C C . SER A 1 98 ? 9.690 -3.264 -8.927 1.00 89.44 98 SER A C 1
ATOM 722 O O . SER A 1 98 ? 9.046 -3.988 -8.159 1.00 89.44 98 SER A O 1
ATOM 724 N N . LEU A 1 99 ? 9.606 -3.373 -10.257 1.00 88.75 99 LEU A N 1
ATOM 725 C CA . LEU A 1 99 ? 8.774 -4.355 -10.948 1.00 88.75 99 LEU A CA 1
ATOM 726 C C . LEU A 1 99 ? 9.254 -5.783 -10.673 1.00 88.75 99 LEU A C 1
ATOM 728 O O . LEU A 1 99 ? 8.446 -6.607 -10.253 1.00 88.75 99 LEU A O 1
ATOM 732 N N . LEU A 1 100 ? 10.556 -6.054 -10.788 1.00 88.25 100 LEU A N 1
ATOM 733 C CA . LEU A 1 100 ? 11.147 -7.363 -10.475 1.00 88.25 100 LEU A CA 1
ATOM 734 C C . LEU A 1 100 ? 10.918 -7.763 -9.010 1.00 88.25 100 LEU A C 1
ATOM 736 O O . LEU A 1 100 ? 10.503 -8.884 -8.722 1.00 88.25 100 LEU A O 1
ATOM 740 N N . ASN A 1 101 ? 11.082 -6.824 -8.074 1.00 89.25 101 ASN A N 1
ATOM 741 C CA . ASN A 1 101 ? 10.777 -7.047 -6.657 1.00 89.25 101 ASN A CA 1
ATOM 742 C C . ASN A 1 101 ? 9.283 -7.296 -6.397 1.00 89.25 101 ASN A C 1
ATOM 744 O O . ASN A 1 101 ? 8.906 -7.926 -5.404 1.00 89.25 101 ASN A O 1
ATOM 748 N N . ARG A 1 102 ? 8.396 -6.754 -7.236 1.00 84.19 102 ARG A N 1
ATOM 749 C CA . ARG A 1 102 ? 6.960 -7.037 -7.170 1.00 84.19 102 ARG A CA 1
ATOM 750 C C . ARG A 1 102 ? 6.651 -8.418 -7.743 1.00 84.19 102 ARG A C 1
ATOM 752 O O . ARG A 1 102 ? 6.004 -9.188 -7.046 1.00 84.19 102 ARG A O 1
ATOM 759 N N . VAL A 1 103 ? 7.197 -8.757 -8.908 1.00 86.25 103 VAL A N 1
ATOM 760 C CA . VAL A 1 103 ? 7.092 -10.091 -9.514 1.00 86.25 103 VAL A CA 1
ATOM 761 C C . VAL A 1 103 ? 7.586 -11.169 -8.551 1.00 86.25 103 VAL A C 1
ATOM 763 O O . VAL A 1 103 ? 6.843 -12.096 -8.256 1.00 86.25 103 VAL A O 1
ATOM 766 N N . GLY A 1 104 ? 8.771 -11.016 -7.951 1.00 84.25 104 GLY A N 1
ATOM 767 C CA . GLY A 1 104 ? 9.291 -11.987 -6.981 1.00 84.25 104 GLY A CA 1
ATOM 768 C C . GLY A 1 104 ? 8.392 -12.167 -5.750 1.00 84.25 104 GLY A C 1
ATOM 769 O O . GLY A 1 104 ? 8.270 -13.270 -5.216 1.00 84.25 104 GLY A O 1
ATOM 770 N N . ARG A 1 105 ? 7.700 -11.105 -5.313 1.00 84.50 105 ARG A N 1
ATOM 771 C CA . ARG A 1 105 ? 6.697 -11.198 -4.239 1.00 84.50 105 ARG A CA 1
ATOM 772 C C . ARG A 1 105 ? 5.423 -11.902 -4.695 1.00 84.50 105 ARG A C 1
ATOM 774 O O . ARG A 1 105 ? 4.896 -12.692 -3.916 1.00 84.50 105 ARG A O 1
ATOM 781 N N . ASP A 1 106 ? 4.940 -11.612 -5.898 1.00 81.44 106 ASP A N 1
ATOM 782 C CA . ASP A 1 106 ? 3.723 -12.211 -6.450 1.00 81.44 106 ASP A CA 1
ATOM 783 C C . ASP A 1 106 ? 3.948 -13.708 -6.749 1.00 81.44 106 ASP A C 1
ATOM 785 O O . ASP A 1 106 ? 3.093 -14.526 -6.411 1.00 81.44 106 ASP A O 1
ATOM 789 N N . VAL A 1 107 ? 5.135 -14.092 -7.244 1.00 81.31 107 VAL A N 1
ATOM 790 C CA . VAL A 1 107 ? 5.552 -15.497 -7.440 1.00 81.31 107 VAL A CA 1
ATOM 791 C C . VAL A 1 107 ? 5.589 -16.231 -6.102 1.00 81.31 107 VAL A C 1
ATOM 793 O O . VAL A 1 107 ? 4.978 -17.286 -5.957 1.00 81.31 107 VAL A O 1
ATOM 796 N N . ARG A 1 108 ? 6.234 -15.650 -5.079 1.00 77.31 108 ARG A N 1
ATOM 797 C CA . ARG A 1 108 ? 6.306 -16.254 -3.735 1.00 77.31 108 ARG A CA 1
ATOM 798 C C . ARG A 1 108 ? 4.927 -16.461 -3.100 1.00 77.31 108 ARG A C 1
ATOM 800 O O . ARG A 1 108 ? 4.771 -17.325 -2.245 1.00 77.31 108 ARG A O 1
ATOM 807 N N . LYS A 1 109 ? 3.946 -15.640 -3.472 1.00 78.88 109 LYS A N 1
ATOM 808 C CA . LYS A 1 109 ? 2.564 -15.726 -2.983 1.00 78.88 109 LYS A CA 1
ATOM 809 C C . LYS A 1 109 ? 1.670 -16.622 -3.844 1.00 78.88 109 LYS A C 1
ATOM 811 O O . LYS A 1 109 ? 0.525 -16.830 -3.457 1.00 78.88 109 LYS A O 1
ATOM 816 N N . GLY A 1 110 ? 2.158 -17.128 -4.980 1.00 72.19 110 GLY A N 1
ATOM 817 C CA . GLY A 1 110 ? 1.350 -17.885 -5.939 1.00 72.19 110 GLY A CA 1
ATOM 818 C C . GLY A 1 110 ? 0.255 -17.047 -6.605 1.00 72.19 110 GLY A C 1
ATOM 819 O O . GLY A 1 110 ? -0.761 -17.591 -7.019 1.00 72.19 110 GLY A O 1
ATOM 820 N N . THR A 1 111 ? 0.423 -15.722 -6.663 1.00 70.50 111 THR A N 1
ATOM 821 C CA . THR A 1 111 ? -0.594 -14.793 -7.179 1.00 70.50 111 THR A CA 1
ATOM 822 C C . THR A 1 111 ? -0.271 -14.253 -8.565 1.00 70.50 111 THR A C 1
ATOM 824 O O . THR A 1 111 ? -0.984 -13.374 -9.021 1.00 70.50 111 THR A O 1
ATOM 827 N N . THR A 1 112 ? 0.790 -14.701 -9.238 1.00 65.25 112 THR A N 1
ATOM 828 C CA . THR A 1 112 ? 1.097 -14.239 -10.603 1.00 65.25 112 THR A CA 1
ATOM 829 C C . THR A 1 112 ? 0.026 -14.676 -11.592 1.00 65.25 112 THR A C 1
ATOM 831 O O . THR A 1 112 ? -0.388 -15.834 -11.572 1.00 65.25 112 THR A O 1
ATOM 834 N N . SER A 1 113 ? -0.383 -13.776 -12.487 1.00 61.38 113 SER A N 1
ATOM 835 C CA . SER A 1 113 ? -1.096 -14.171 -13.700 1.00 61.38 113 SER A CA 1
ATOM 836 C C . SER A 1 113 ? -0.071 -14.722 -14.692 1.00 61.38 113 SER A C 1
ATOM 838 O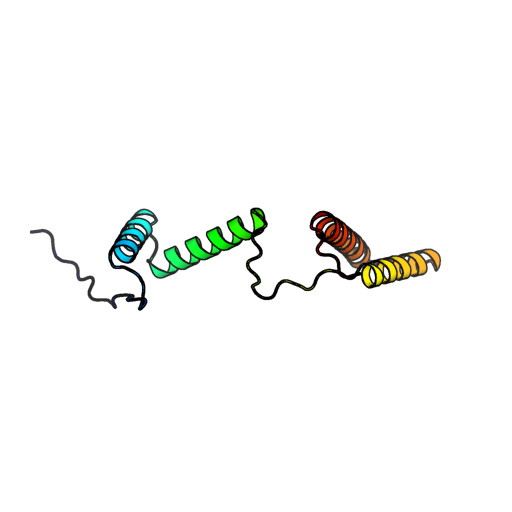 O . SER A 1 113 ? 0.917 -14.039 -14.984 1.00 61.38 113 SER A O 1
ATOM 840 N N . ALA A 1 114 ? -0.279 -15.970 -15.115 1.00 52.91 114 ALA A N 1
ATOM 841 C CA . ALA A 1 114 ? 0.444 -16.568 -16.232 1.00 52.91 114 ALA A CA 1
ATOM 842 C C . ALA A 1 114 ? 0.082 -15.855 -17.537 1.00 52.91 114 ALA A C 1
ATOM 844 O O . ALA A 1 114 ? -1.103 -15.462 -17.665 1.00 52.91 114 ALA A O 1
#

Secondary structure (DSSP, 8-state):
--------S-----TT--HHHHHHHHHHHHHHTS-HHHHHHHHHHHHHHHHHHTT----SS--PPPPHHHHHHHHHHHHHHHHTTPPPPHHHHHHHHHHHHHHHHHHHTT----

pLDDT: mean 76.16, std 15.92, range [35.66, 91.81]